Protein AF-A0ABD5MUH3-F1 (afdb_monomer_lite)

Secondary structure (DSSP, 8-state):
-HHHHHHHHHHHHHHHHHHHHHHHHHHHHHHHHHHHHHHHHHHHHHHHHHHHHHHHHHHHHHTT---HHHHHHHHHHHHHHHHHHHHHHHHHHHHHHHHHHTHHHHHHHHH-

pLDDT: mean 86.65, std 8.92, range [52.97, 95.25]

Foldseek 3Di:
DVVVVVVVVVVVVVVVVVVVVLLVVLVVLLVVLVVLLVLLVVLLVVLVVLVVLLVVLVVCVVVVNHDPVSVVSNVPSVVVSVVSNVSSVVSVVSSVVSCVVCVVSVVVNVVD

Structure (mmCIF, N/CA/C/O backbone):
data_AF-A0ABD5MUH3-F1
#
_entry.id   AF-A0ABD5MUH3-F1
#
loop_
_atom_site.group_PDB
_atom_site.id
_atom_site.type_symbol
_atom_site.label_atom_id
_atom_site.label_alt_id
_atom_site.label_comp_id
_atom_site.label_asym_id
_atom_site.label_entity_id
_atom_site.label_seq_id
_atom_site.pdbx_PDB_ins_code
_atom_site.Cartn_x
_atom_site.Cartn_y
_atom_site.Cartn_z
_atom_site.occupancy
_atom_site.B_iso_or_equiv
_atom_site.auth_seq_id
_atom_site.auth_comp_id
_atom_site.auth_asym_id
_atom_site.auth_atom_id
_atom_site.pdbx_PDB_model_num
ATOM 1 N N . MET A 1 1 ? -26.525 -1.302 51.423 1.00 52.97 1 MET A N 1
ATOM 2 C CA . MET A 1 1 ? -27.222 -0.097 50.924 1.00 52.97 1 MET A CA 1
ATOM 3 C C . MET A 1 1 ? -26.230 1.010 50.594 1.00 52.97 1 MET A C 1
ATOM 5 O O . MET A 1 1 ? -25.910 1.094 49.427 1.00 52.97 1 MET A O 1
ATOM 9 N N . ALA A 1 2 ? -25.657 1.770 51.544 1.00 57.53 2 ALA A N 1
ATOM 10 C CA . ALA A 1 2 ? -24.670 2.812 51.191 1.00 57.53 2 ALA A CA 1
ATOM 11 C C . ALA A 1 2 ? -23.384 2.255 50.533 1.00 57.53 2 ALA A C 1
ATOM 13 O O . ALA A 1 2 ? -22.970 2.781 49.508 1.00 57.53 2 ALA A O 1
ATOM 14 N N . ASP A 1 3 ? -22.828 1.150 51.052 1.00 60.16 3 ASP A N 1
ATOM 15 C CA . ASP A 1 3 ? -21.653 0.481 50.452 1.00 60.16 3 ASP A CA 1
ATOM 16 C C . ASP A 1 3 ? -21.952 -0.147 49.077 1.00 60.16 3 ASP A C 1
ATOM 18 O O . ASP A 1 3 ? -21.122 -0.107 48.177 1.00 60.16 3 ASP A O 1
ATOM 22 N N . GLU A 1 4 ? -23.156 -0.695 48.878 1.00 58.38 4 GLU A N 1
ATOM 23 C CA . GLU A 1 4 ? -23.550 -1.302 47.593 1.00 58.38 4 GLU A CA 1
ATOM 24 C C . GLU A 1 4 ? -23.750 -0.246 46.502 1.00 58.38 4 GLU A C 1
ATOM 26 O O . GLU A 1 4 ? -23.393 -0.485 45.350 1.00 58.38 4 GLU A O 1
ATOM 31 N N . ASP A 1 5 ? -24.297 0.922 46.853 1.00 64.38 5 ASP A N 1
ATOM 32 C CA . ASP A 1 5 ? -24.482 2.035 45.920 1.00 64.38 5 ASP A CA 1
ATOM 33 C C . ASP A 1 5 ? -23.133 2.664 45.515 1.00 64.38 5 ASP A C 1
ATOM 35 O O . ASP A 1 5 ? -22.957 3.059 44.358 1.00 64.38 5 ASP A O 1
ATOM 39 N N . GLU A 1 6 ? -22.157 2.712 46.430 1.00 67.00 6 GLU A N 1
ATOM 40 C CA . GLU A 1 6 ? -20.788 3.160 46.140 1.00 67.00 6 GLU A CA 1
ATOM 41 C C . GLU A 1 6 ? -20.020 2.156 45.263 1.00 67.00 6 GLU A C 1
ATOM 43 O O . GLU A 1 6 ? -19.387 2.561 44.283 1.00 67.00 6 GLU A O 1
ATOM 48 N N . GLU A 1 7 ? -20.131 0.852 45.540 1.00 64.94 7 GLU A N 1
ATOM 49 C CA . GLU A 1 7 ? -19.553 -0.204 44.696 1.00 64.94 7 GLU A CA 1
ATOM 50 C C . GLU A 1 7 ? -20.157 -0.200 43.279 1.00 64.94 7 GLU A C 1
ATOM 52 O O . GLU A 1 7 ? -19.429 -0.313 42.288 1.00 64.94 7 GLU A O 1
ATOM 57 N N . LEU A 1 8 ? -21.474 0.008 43.148 1.00 72.38 8 LEU A N 1
ATOM 58 C CA . LEU A 1 8 ? -22.160 0.137 41.855 1.00 72.38 8 LEU A CA 1
ATOM 59 C C . LEU A 1 8 ? -21.717 1.376 41.070 1.00 72.38 8 LEU A C 1
ATOM 61 O O . LEU A 1 8 ? -21.554 1.307 39.847 1.00 72.38 8 LEU A O 1
ATOM 65 N N . ALA A 1 9 ? -21.508 2.506 41.750 1.00 78.44 9 ALA A N 1
ATOM 66 C CA . ALA A 1 9 ? -21.016 3.727 41.121 1.00 78.44 9 ALA A CA 1
ATOM 67 C C . ALA A 1 9 ? -19.589 3.544 40.581 1.00 78.44 9 ALA A C 1
ATOM 69 O O . ALA A 1 9 ? -19.310 3.931 39.444 1.00 78.44 9 ALA A O 1
ATOM 70 N N . GLN A 1 10 ? -18.709 2.893 41.346 1.00 77.12 10 GLN A N 1
ATOM 71 C CA . GLN A 1 10 ? -17.346 2.581 40.906 1.00 77.12 10 GLN A CA 1
ATOM 72 C C . GLN A 1 10 ? -17.330 1.596 39.730 1.00 77.12 10 GLN A C 1
ATOM 74 O O . GLN A 1 10 ? -16.585 1.800 38.770 1.00 77.12 10 GLN A O 1
ATOM 79 N N . LEU A 1 11 ? -18.197 0.575 39.743 1.00 82.31 11 LEU A N 1
ATOM 80 C CA . LEU A 1 11 ? -18.333 -0.359 38.621 1.00 82.31 11 LEU A CA 1
ATOM 81 C C . LEU A 1 11 ? -18.777 0.343 37.335 1.00 82.31 11 LEU A C 1
ATOM 83 O O . LEU A 1 11 ? -18.310 0.006 36.247 1.00 82.31 11 LEU A O 1
ATOM 87 N N . LYS A 1 12 ? -19.680 1.321 37.454 1.00 84.69 12 LYS A N 1
ATOM 88 C CA . LYS A 1 12 ? -20.161 2.104 36.315 1.00 84.69 12 LYS A CA 1
ATOM 89 C C . LYS A 1 12 ? -19.057 2.977 35.723 1.00 84.69 12 LYS A C 1
ATOM 91 O O . LYS A 1 12 ? -18.914 3.006 34.507 1.00 84.69 12 LYS A O 1
ATOM 96 N N . VAL A 1 13 ? -18.257 3.632 36.565 1.00 87.94 13 VAL A N 1
ATOM 97 C CA . VAL A 1 13 ? -17.105 4.427 36.109 1.00 87.94 13 VAL A CA 1
ATOM 98 C C . VAL A 1 13 ? -16.097 3.543 35.377 1.00 87.94 13 VAL A C 1
ATOM 100 O O . VAL A 1 13 ? -15.693 3.875 34.266 1.00 87.94 13 VAL A O 1
ATOM 103 N N . LEU A 1 14 ? -15.764 2.378 35.941 1.00 87.81 14 LEU A N 1
ATOM 104 C CA . LEU A 1 14 ? -14.859 1.424 35.300 1.00 87.81 14 LEU A CA 1
ATOM 105 C C . LEU A 1 14 ? -15.416 0.921 33.958 1.00 87.81 14 LEU A C 1
ATOM 107 O O . LEU A 1 14 ? -14.681 0.786 32.982 1.00 87.81 14 LEU A O 1
ATOM 111 N N . TYR A 1 15 ? -16.721 0.649 33.891 1.00 88.81 15 TYR A N 1
ATOM 112 C CA . TYR A 1 15 ? -17.389 0.268 32.649 1.00 88.81 15 TYR A CA 1
ATOM 113 C C . TYR A 1 15 ? -17.305 1.378 31.593 1.00 88.81 15 TYR A C 1
ATOM 115 O O . TYR A 1 15 ? -16.987 1.092 30.439 1.00 88.81 15 TYR A O 1
ATOM 123 N N . ASP A 1 16 ? -17.555 2.631 31.978 1.00 89.00 16 ASP A N 1
ATOM 124 C CA . ASP A 1 16 ? -17.505 3.781 31.073 1.00 89.00 16 ASP A CA 1
ATOM 125 C C . ASP A 1 16 ? -16.077 4.031 30.551 1.00 89.00 16 ASP A C 1
ATOM 127 O O . ASP A 1 16 ? -15.902 4.300 29.359 1.00 89.00 16 ASP A O 1
ATOM 131 N N . GLU A 1 17 ? -15.051 3.863 31.394 1.00 88.94 17 GLU A N 1
ATOM 132 C CA . GLU A 1 17 ? -13.639 3.925 30.986 1.00 88.94 17 GLU A CA 1
ATOM 133 C C . GLU A 1 17 ? -13.279 2.807 30.001 1.00 88.94 17 GLU A C 1
ATOM 135 O O . GLU A 1 17 ? -12.756 3.074 28.917 1.00 88.94 17 GLU A O 1
ATOM 140 N N . LEU A 1 18 ? -13.633 1.557 30.315 1.00 88.75 18 LEU A N 1
ATOM 141 C CA . LEU A 1 18 ? -13.390 0.416 29.426 1.00 88.75 18 LEU A CA 1
ATOM 142 C C . LEU A 1 18 ? -14.117 0.571 28.086 1.00 88.75 18 LEU A C 1
ATOM 144 O O . LEU A 1 18 ? -13.592 0.202 27.032 1.00 88.75 18 LEU A O 1
ATOM 148 N N . TRP A 1 19 ? -15.326 1.130 28.109 1.00 88.31 19 TRP A N 1
ATOM 149 C CA . TRP A 1 19 ? -16.094 1.418 26.906 1.00 88.31 19 TRP A CA 1
ATOM 150 C C . TRP A 1 19 ? -15.445 2.526 26.069 1.00 88.31 19 TRP A C 1
ATOM 152 O O . TRP A 1 19 ? -15.392 2.422 24.840 1.00 88.31 19 TRP A O 1
ATOM 162 N N . HIS A 1 20 ? -14.909 3.563 26.715 1.00 88.75 20 HIS A N 1
ATOM 163 C CA . HIS A 1 20 ? -14.170 4.631 26.048 1.00 88.75 20 HIS A CA 1
ATOM 164 C C . HIS A 1 20 ? -12.894 4.113 25.367 1.00 88.75 20 HIS A C 1
ATOM 166 O O . HIS A 1 20 ? -12.668 4.393 24.185 1.00 88.75 20 HIS A O 1
ATOM 172 N N . ASP A 1 21 ? -12.109 3.290 26.059 1.00 89.19 21 ASP A N 1
ATOM 173 C CA . ASP A 1 21 ? -10.893 2.690 25.506 1.00 89.19 21 ASP A CA 1
ATOM 174 C C . ASP A 1 21 ? -11.202 1.748 24.341 1.00 89.19 21 ASP A C 1
ATOM 176 O O . ASP A 1 21 ? -10.563 1.817 23.285 1.00 89.19 21 ASP A O 1
ATOM 180 N N . ALA A 1 22 ? -12.240 0.917 24.477 1.00 86.31 22 ALA A N 1
ATOM 181 C CA . ALA A 1 22 ? -12.691 0.043 23.400 1.00 86.31 22 ALA A CA 1
ATOM 182 C C . ALA A 1 22 ? -13.078 0.844 22.144 1.00 86.31 22 ALA A C 1
ATOM 184 O O . ALA A 1 22 ? -12.724 0.455 21.028 1.00 86.31 22 ALA A O 1
ATOM 185 N N . LYS A 1 23 ? -13.747 1.993 22.307 1.00 85.94 23 LYS A N 1
ATOM 186 C CA . LYS A 1 23 ? -14.075 2.902 21.197 1.00 85.94 23 LYS A CA 1
ATOM 187 C C . LYS A 1 23 ? -12.835 3.491 20.540 1.00 85.94 23 LYS A C 1
ATOM 189 O O . LYS A 1 23 ? -12.742 3.481 19.311 1.00 85.94 23 LYS A O 1
ATOM 194 N N . SER A 1 24 ? -11.889 3.980 21.339 1.00 87.81 24 SER A N 1
ATOM 195 C CA . SER A 1 24 ? -10.625 4.518 20.829 1.00 87.81 24 SER A CA 1
ATOM 196 C C . SER A 1 24 ? -9.883 3.467 19.995 1.00 87.81 24 SER A C 1
ATOM 198 O O . SER A 1 24 ? -9.493 3.720 18.853 1.00 87.81 24 SER A O 1
ATOM 200 N N . MET A 1 25 ? -9.829 2.228 20.492 1.00 86.69 25 MET A N 1
ATOM 201 C CA . MET A 1 25 ? -9.208 1.109 19.789 1.00 86.69 25 MET A CA 1
ATOM 202 C C . MET A 1 25 ? -9.908 0.775 18.459 1.00 86.69 25 MET A C 1
ATOM 204 O O . MET A 1 25 ? -9.241 0.497 17.459 1.00 86.69 25 MET A O 1
ATOM 208 N N . ILE A 1 26 ? -11.246 0.821 18.407 1.00 87.00 26 ILE A N 1
ATOM 209 C CA . ILE A 1 26 ? -12.007 0.602 17.162 1.00 87.00 26 ILE A CA 1
ATOM 210 C C . ILE A 1 26 ? -11.692 1.695 16.132 1.00 87.00 26 ILE A C 1
ATOM 212 O O . ILE A 1 26 ? -11.462 1.381 14.959 1.00 87.00 26 ILE A O 1
ATOM 216 N N . LYS A 1 27 ? -11.627 2.956 16.565 1.00 86.38 27 LYS A N 1
ATOM 217 C CA . LYS A 1 27 ? -11.295 4.100 15.708 1.00 86.38 27 LYS A CA 1
ATOM 218 C C . LYS A 1 27 ? -9.885 3.988 15.127 1.00 86.38 27 LYS A C 1
ATOM 220 O O . LYS A 1 27 ? -9.691 4.158 13.919 1.00 86.38 27 LYS A O 1
ATOM 225 N N . ASP A 1 28 ? -8.906 3.630 15.953 1.00 87.81 28 ASP A N 1
ATOM 226 C CA . ASP A 1 28 ? -7.521 3.427 15.516 1.00 87.81 28 ASP A CA 1
ATOM 227 C C . ASP A 1 28 ? -7.384 2.241 14.558 1.00 87.81 28 ASP A C 1
ATOM 229 O O . ASP A 1 28 ? -6.664 2.313 13.553 1.00 87.81 28 ASP A O 1
ATOM 233 N N . MET A 1 29 ? -8.139 1.167 14.799 1.00 87.88 29 MET A N 1
ATOM 234 C CA . MET A 1 29 ? -8.225 0.035 13.881 1.00 87.88 29 MET A CA 1
ATOM 235 C C . MET A 1 29 ? -8.808 0.464 12.530 1.00 87.88 29 MET A C 1
ATOM 237 O O . MET A 1 29 ? -8.246 0.123 11.488 1.00 87.88 29 MET A O 1
ATOM 241 N N . ASN A 1 30 ? -9.900 1.231 12.516 1.00 87.06 30 ASN A N 1
ATOM 242 C CA . ASN A 1 30 ? -10.527 1.696 11.279 1.00 87.06 30 ASN A CA 1
ATOM 243 C C . ASN A 1 30 ? -9.583 2.618 10.485 1.00 87.06 30 ASN A C 1
ATOM 245 O O . ASN A 1 30 ? -9.400 2.443 9.275 1.00 87.06 30 ASN A O 1
ATOM 249 N N . ARG A 1 31 ? -8.882 3.526 11.176 1.00 87.56 31 ARG A N 1
ATOM 250 C CA . ARG A 1 31 ? -7.835 4.367 10.580 1.00 87.56 31 ARG A CA 1
ATOM 251 C C . ARG A 1 31 ? -6.716 3.525 9.969 1.00 87.56 31 ARG A C 1
ATOM 253 O O . ARG A 1 31 ? -6.325 3.767 8.829 1.00 87.56 31 ARG A O 1
ATOM 260 N N . SER A 1 32 ? -6.257 2.499 10.681 1.00 88.00 32 SER A N 1
ATOM 261 C CA . SER A 1 32 ? -5.216 1.579 10.211 1.00 88.00 32 SER A CA 1
ATOM 262 C C . SER A 1 32 ? -5.656 0.774 8.987 1.00 88.00 32 SER A C 1
ATOM 264 O O . SER A 1 32 ? -4.887 0.617 8.042 1.00 88.00 32 SER A O 1
ATOM 266 N N . ILE A 1 33 ? -6.914 0.325 8.936 1.00 89.75 33 ILE A N 1
ATOM 267 C CA . ILE A 1 33 ? -7.482 -0.336 7.751 1.00 89.75 33 ILE A CA 1
ATOM 268 C C . ILE A 1 33 ? -7.437 0.609 6.546 1.00 89.75 33 ILE A C 1
ATOM 270 O O . ILE A 1 33 ? -7.087 0.188 5.444 1.00 89.75 33 ILE A O 1
ATOM 274 N N . PHE A 1 34 ? -7.737 1.892 6.741 1.00 88.94 34 PHE A N 1
ATOM 275 C CA . PHE A 1 34 ? -7.713 2.886 5.671 1.00 88.94 34 PHE A CA 1
ATOM 276 C C . PHE A 1 34 ? -6.304 3.142 5.105 1.00 88.94 34 PHE A C 1
ATOM 278 O O . PHE A 1 34 ? -6.167 3.444 3.918 1.00 88.94 34 PHE A O 1
ATOM 285 N N . ILE A 1 35 ? -5.246 2.933 5.898 1.00 92.94 35 ILE A N 1
ATOM 286 C CA . ILE A 1 35 ? -3.855 3.011 5.420 1.00 92.94 35 ILE A CA 1
ATOM 287 C C . ILE A 1 35 ? -3.596 1.974 4.321 1.00 92.94 35 ILE A C 1
ATOM 289 O O . ILE A 1 35 ? -2.969 2.312 3.324 1.00 92.94 35 ILE A O 1
ATOM 293 N N . TYR A 1 36 ? -4.131 0.750 4.429 1.00 90.88 36 TYR A N 1
ATOM 294 C CA . TYR A 1 36 ? -3.985 -0.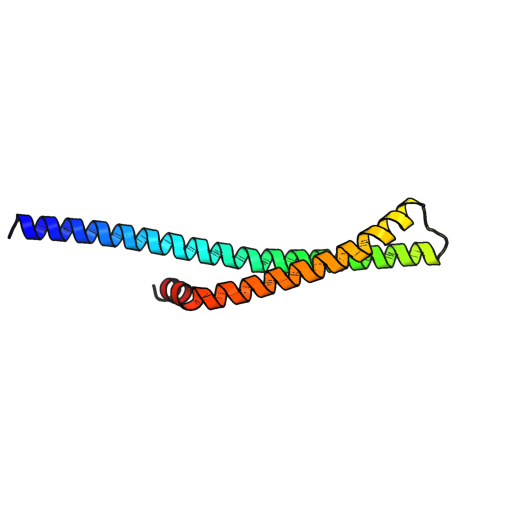266 3.372 1.00 90.88 36 TYR A CA 1
ATOM 295 C C . TYR A 1 36 ? -4.597 0.182 2.044 1.00 90.88 36 TYR A C 1
ATOM 297 O O . TYR A 1 36 ? -4.050 -0.107 0.980 1.00 90.88 36 TYR A O 1
ATOM 305 N N . PHE A 1 37 ? -5.724 0.895 2.098 1.00 91.81 37 PHE A N 1
ATOM 306 C CA . PHE A 1 37 ? -6.365 1.437 0.905 1.00 91.81 37 PHE A CA 1
ATOM 307 C C . PHE A 1 37 ? -5.489 2.497 0.235 1.00 91.81 37 PHE A C 1
ATOM 309 O O . PHE A 1 37 ? -5.210 2.393 -0.959 1.00 91.81 37 PHE A O 1
ATOM 316 N N . PHE A 1 38 ? -5.013 3.479 1.005 1.00 93.94 38 PHE A N 1
ATOM 317 C CA . PHE A 1 38 ? -4.145 4.529 0.476 1.00 93.94 38 PHE A CA 1
ATOM 318 C C . PHE A 1 38 ? -2.802 3.993 -0.004 1.00 93.94 38 PHE A C 1
ATOM 320 O O . PHE A 1 38 ? -2.382 4.337 -1.104 1.00 93.94 38 PHE A O 1
ATOM 327 N N . ALA A 1 39 ? -2.156 3.125 0.774 1.00 93.56 39 ALA A N 1
ATOM 328 C CA . ALA A 1 39 ? -0.910 2.485 0.381 1.00 93.56 39 ALA A CA 1
ATOM 329 C C . ALA A 1 39 ? -1.097 1.706 -0.926 1.00 93.56 39 ALA A C 1
ATOM 331 O O . ALA A 1 39 ? -0.331 1.907 -1.859 1.00 93.56 39 ALA A O 1
ATOM 332 N N . GLY A 1 40 ? -2.168 0.911 -1.042 1.00 93.00 40 GLY A N 1
ATOM 333 C CA . GLY A 1 40 ? -2.486 0.184 -2.270 1.00 93.00 40 GLY A CA 1
ATOM 334 C C . GLY A 1 40 ? -2.684 1.102 -3.479 1.00 93.00 40 GLY A C 1
ATOM 335 O O . GLY A 1 40 ? -2.111 0.849 -4.536 1.00 93.00 40 GLY A O 1
ATOM 336 N N . LEU A 1 41 ? -3.442 2.194 -3.331 1.00 94.50 41 LEU A N 1
ATOM 337 C CA . LEU A 1 41 ? -3.639 3.178 -4.403 1.00 94.50 41 LEU A CA 1
ATOM 338 C C . LEU A 1 41 ? -2.340 3.878 -4.810 1.00 94.50 41 LEU A C 1
ATOM 340 O O . LEU A 1 41 ? -2.063 3.996 -6.001 1.00 94.50 41 LEU A O 1
ATOM 344 N N . ILE A 1 42 ? -1.545 4.323 -3.836 1.00 95.00 42 ILE A N 1
ATOM 345 C CA . ILE A 1 42 ? -0.263 4.988 -4.081 1.00 95.00 42 ILE A CA 1
ATOM 346 C C . ILE A 1 42 ? 0.684 4.026 -4.797 1.00 95.00 42 ILE A C 1
ATOM 348 O O . ILE A 1 42 ? 1.246 4.388 -5.824 1.00 95.00 42 ILE A O 1
ATOM 352 N N . THR A 1 43 ? 0.813 2.782 -4.328 1.00 94.25 43 THR A N 1
ATOM 353 C CA . THR A 1 43 ? 1.631 1.757 -4.990 1.00 94.25 43 THR A CA 1
ATOM 354 C C . THR A 1 43 ? 1.211 1.553 -6.445 1.00 94.25 43 THR A C 1
ATOM 356 O O . THR A 1 43 ? 2.069 1.507 -7.325 1.00 94.25 43 THR A O 1
ATOM 359 N N . LEU A 1 44 ? -0.094 1.478 -6.727 1.00 93.88 44 LEU A N 1
ATOM 360 C CA . LEU A 1 44 ? -0.583 1.345 -8.101 1.00 93.88 44 LEU A CA 1
ATOM 361 C C . LEU A 1 44 ? -0.280 2.592 -8.944 1.00 93.88 44 LEU A C 1
ATOM 363 O O . LEU A 1 44 ? 0.138 2.454 -10.091 1.00 93.88 44 LEU A O 1
ATOM 367 N N . ALA A 1 45 ? -0.409 3.793 -8.383 1.00 94.69 45 ALA A N 1
ATOM 368 C CA . ALA A 1 45 ? -0.034 5.028 -9.069 1.00 94.69 45 ALA A CA 1
ATOM 369 C C . ALA A 1 45 ? 1.476 5.111 -9.355 1.00 94.69 45 ALA A C 1
ATOM 371 O O . ALA A 1 45 ? 1.882 5.569 -10.415 1.00 94.69 45 ALA A O 1
ATOM 372 N N . PHE A 1 46 ? 2.332 4.624 -8.458 1.00 92.44 46 PHE A N 1
ATOM 373 C CA . PHE A 1 46 ? 3.765 4.521 -8.742 1.00 92.44 46 PHE A CA 1
ATOM 374 C C . PHE A 1 46 ? 4.063 3.452 -9.795 1.00 92.44 46 PHE A C 1
ATOM 376 O O . PHE A 1 46 ? 4.951 3.641 -10.622 1.00 92.44 46 PHE A O 1
ATOM 383 N N . SER A 1 47 ? 3.302 2.355 -9.820 1.00 93.38 47 SER A N 1
ATOM 384 C CA . SER A 1 47 ? 3.489 1.313 -10.832 1.00 93.38 47 SER A CA 1
ATOM 385 C C . SER A 1 47 ? 3.253 1.828 -12.255 1.00 93.38 47 SER A C 1
ATOM 387 O O . SER A 1 47 ? 3.997 1.457 -13.156 1.00 93.38 47 SER A O 1
ATOM 389 N N . THR A 1 48 ? 2.297 2.741 -12.468 1.00 92.25 48 THR A N 1
ATOM 390 C CA . THR A 1 48 ? 2.065 3.337 -13.795 1.00 92.25 48 THR A CA 1
ATOM 391 C C . THR A 1 48 ? 3.217 4.239 -14.227 1.00 92.25 48 THR A C 1
ATOM 393 O O . THR A 1 48 ? 3.570 4.241 -15.405 1.00 92.25 48 THR A O 1
ATOM 396 N N . ILE A 1 49 ? 3.845 4.951 -13.285 1.00 93.25 49 ILE A N 1
ATOM 397 C CA . ILE A 1 49 ? 5.047 5.753 -13.546 1.00 93.25 49 ILE A CA 1
ATOM 398 C C . ILE A 1 49 ? 6.199 4.840 -13.983 1.00 93.25 49 ILE A C 1
ATOM 400 O O . ILE A 1 49 ? 6.799 5.098 -15.022 1.00 93.25 49 ILE A O 1
ATOM 404 N N . ILE A 1 50 ? 6.454 3.749 -13.249 1.00 92.12 50 ILE A N 1
ATOM 405 C CA . ILE A 1 50 ? 7.533 2.792 -13.562 1.00 92.12 50 ILE A CA 1
ATOM 406 C C . ILE A 1 50 ? 7.294 2.102 -14.914 1.00 92.12 50 ILE A C 1
ATOM 408 O O . ILE A 1 50 ? 8.220 1.883 -15.685 1.00 92.12 50 ILE A O 1
ATOM 412 N N . ILE A 1 51 ? 6.044 1.779 -15.255 1.00 92.06 51 ILE A N 1
ATOM 413 C CA . ILE A 1 51 ? 5.726 1.242 -16.588 1.00 92.06 51 ILE A CA 1
ATOM 414 C C . ILE A 1 51 ? 6.041 2.281 -17.671 1.00 92.06 51 ILE A C 1
ATOM 416 O O . ILE A 1 51 ? 6.600 1.937 -18.711 1.00 92.06 51 ILE A O 1
ATOM 420 N N . GLY A 1 52 ? 5.710 3.552 -17.432 1.00 91.88 52 GLY A N 1
ATOM 421 C CA . GLY A 1 52 ? 6.021 4.644 -18.353 1.00 91.88 52 GLY A CA 1
ATOM 422 C C . GLY A 1 52 ? 7.524 4.822 -18.582 1.00 91.88 52 GLY A C 1
ATOM 423 O O . GLY A 1 52 ? 7.950 4.989 -19.728 1.00 91.88 52 GLY A O 1
ATOM 424 N N . THR A 1 53 ? 8.335 4.741 -17.522 1.00 91.62 53 THR A N 1
ATOM 425 C CA . THR A 1 53 ? 9.801 4.813 -17.631 1.00 91.62 53 THR A CA 1
ATOM 426 C C . THR A 1 53 ? 10.366 3.598 -18.360 1.00 91.62 53 THR A C 1
ATOM 428 O O . THR A 1 53 ? 11.137 3.781 -19.304 1.00 91.62 53 THR A O 1
ATOM 431 N N . ALA A 1 54 ? 9.874 2.393 -18.058 1.00 90.38 54 ALA A N 1
ATOM 432 C CA . ALA A 1 54 ? 10.299 1.168 -18.728 1.00 90.38 54 ALA A CA 1
ATOM 433 C C . ALA A 1 54 ? 10.013 1.215 -20.239 1.00 90.38 54 ALA A C 1
ATOM 435 O O . ALA A 1 54 ? 10.864 0.852 -21.050 1.00 90.38 54 ALA A O 1
ATOM 436 N N . VAL A 1 55 ? 8.842 1.721 -20.647 1.00 90.62 55 VAL A N 1
ATOM 437 C CA . VAL A 1 55 ? 8.500 1.923 -22.068 1.00 90.62 55 VAL A CA 1
ATOM 438 C C . VAL A 1 55 ? 9.416 2.961 -22.721 1.00 90.62 55 VAL A C 1
ATOM 440 O O . VAL A 1 55 ? 9.884 2.753 -23.840 1.00 90.62 55 VAL A O 1
ATOM 443 N N . SER A 1 56 ? 9.699 4.071 -22.034 1.00 91.56 56 SER A N 1
ATOM 444 C CA . SER A 1 56 ? 10.648 5.085 -22.512 1.00 91.56 56 SER A CA 1
ATOM 445 C C . SER A 1 56 ? 12.042 4.491 -22.740 1.00 91.56 56 SER A C 1
ATOM 447 O O . SER A 1 56 ? 12.668 4.755 -23.767 1.00 91.56 56 SER A O 1
ATOM 449 N N . ASP A 1 57 ? 12.532 3.673 -21.813 1.00 89.56 57 ASP A N 1
ATOM 450 C CA . ASP A 1 57 ? 13.863 3.078 -21.914 1.00 89.56 57 ASP A CA 1
ATOM 451 C C . ASP A 1 57 ? 13.936 1.988 -22.988 1.00 89.56 57 ASP A C 1
ATOM 453 O O . ASP A 1 57 ? 14.908 1.950 -23.745 1.00 89.56 57 ASP A O 1
ATOM 457 N N . LEU A 1 58 ? 12.874 1.198 -23.171 1.00 88.00 58 LEU A N 1
ATOM 458 C CA . LEU A 1 58 ? 12.747 0.297 -24.320 1.00 88.00 58 LEU A CA 1
ATOM 459 C C . LEU A 1 58 ? 12.772 1.061 -25.652 1.00 88.00 58 LEU A C 1
ATOM 461 O O . LEU A 1 58 ? 13.466 0.648 -26.580 1.00 88.00 58 LEU A O 1
ATOM 465 N N . ASN A 1 59 ? 12.091 2.206 -25.744 1.00 90.12 59 ASN A N 1
ATOM 466 C CA . ASN A 1 59 ? 12.128 3.042 -26.946 1.00 90.12 59 ASN A CA 1
ATOM 467 C C . ASN A 1 59 ? 13.540 3.568 -27.246 1.00 90.12 59 ASN A C 1
ATOM 469 O O . ASN A 1 59 ? 13.955 3.548 -28.403 1.00 90.12 59 ASN A O 1
ATOM 473 N N . LYS A 1 60 ? 14.307 3.977 -26.225 1.00 89.88 60 LYS A N 1
ATOM 474 C CA . LYS A 1 60 ? 15.712 4.402 -26.394 1.00 89.88 60 LYS A CA 1
ATOM 475 C C . LYS A 1 60 ? 16.617 3.265 -26.870 1.00 89.88 60 LYS A C 1
ATOM 477 O O . LYS A 1 60 ? 17.542 3.508 -27.646 1.00 89.88 60 LYS A O 1
ATOM 482 N N . ILE A 1 61 ? 16.363 2.039 -26.407 1.00 89.88 61 ILE A N 1
ATOM 483 C CA . ILE A 1 61 ? 17.069 0.832 -26.864 1.00 89.88 61 ILE A CA 1
ATOM 484 C C . ILE A 1 61 ? 16.788 0.587 -28.346 1.00 89.88 61 ILE A C 1
ATOM 486 O O . ILE A 1 61 ? 17.726 0.419 -29.121 1.00 89.88 61 ILE A O 1
ATOM 490 N N . ILE A 1 62 ? 15.521 0.650 -28.757 1.00 90.19 62 ILE A N 1
ATOM 491 C CA . ILE A 1 62 ? 15.111 0.450 -30.155 1.00 90.19 62 ILE A CA 1
ATOM 492 C C . ILE A 1 62 ? 15.665 1.552 -31.069 1.00 90.19 62 ILE A C 1
ATOM 494 O O . ILE A 1 62 ? 16.070 1.277 -32.196 1.00 90.19 62 ILE A O 1
ATOM 498 N N . SER A 1 63 ? 15.724 2.798 -30.594 1.00 90.75 63 SER A N 1
ATOM 499 C CA . SER A 1 63 ? 16.214 3.939 -31.373 1.00 90.75 63 SER A CA 1
ATOM 500 C C . SER A 1 63 ? 17.746 4.067 -31.411 1.00 90.75 63 SER A C 1
ATOM 502 O O . SER A 1 63 ? 18.244 5.125 -31.791 1.00 90.75 63 SER A O 1
ATOM 504 N N . ASN A 1 64 ? 18.500 3.043 -30.982 1.00 82.88 64 ASN A N 1
ATOM 505 C CA . ASN A 1 64 ? 19.970 3.045 -30.873 1.00 82.88 64 ASN A CA 1
ATOM 506 C C . ASN A 1 64 ? 20.554 4.208 -30.039 1.00 82.88 64 ASN A C 1
ATOM 508 O O . ASN A 1 64 ? 21.715 4.577 -30.199 1.00 82.88 64 ASN A O 1
ATOM 512 N N . GLY A 1 65 ? 19.763 4.775 -29.124 1.00 82.44 65 GLY A N 1
ATOM 513 C CA . GLY A 1 65 ? 20.177 5.846 -28.209 1.00 82.44 65 GLY A CA 1
ATOM 514 C C . GLY A 1 65 ? 20.500 5.349 -26.798 1.00 82.44 65 GLY A C 1
ATOM 515 O O . GLY A 1 65 ? 20.640 6.156 -25.880 1.00 82.44 65 GLY A O 1
ATOM 516 N N . ALA A 1 66 ? 20.546 4.032 -26.591 1.00 84.00 66 ALA A N 1
ATOM 517 C CA . ALA A 1 66 ? 20.676 3.440 -25.269 1.00 84.00 66 ALA A CA 1
ATOM 518 C C . ALA A 1 66 ? 22.113 3.455 -24.744 1.00 84.00 66 ALA A C 1
ATOM 520 O O . ALA A 1 66 ? 23.051 2.972 -25.377 1.00 84.00 66 ALA A O 1
ATOM 521 N N . SER A 1 67 ? 22.248 3.951 -23.517 1.00 88.06 67 SER A N 1
ATOM 522 C CA . SER A 1 67 ? 23.453 3.798 -22.705 1.00 88.06 67 SER A CA 1
ATOM 523 C C . SER A 1 67 ? 23.421 2.465 -21.945 1.00 88.06 67 SER A C 1
ATOM 525 O O . SER A 1 67 ? 22.354 1.874 -21.773 1.00 88.06 67 SER A O 1
ATOM 527 N N . SER A 1 68 ? 24.559 2.007 -21.414 1.00 86.44 68 SER A N 1
ATOM 528 C CA . SER A 1 68 ? 24.616 0.834 -20.516 1.00 86.44 68 SER A CA 1
ATOM 529 C C . SER A 1 68 ? 23.644 0.941 -19.333 1.00 86.44 68 SER A C 1
ATOM 531 O O . SER A 1 68 ? 23.064 -0.050 -18.894 1.00 86.44 68 SER A O 1
ATOM 533 N N . LEU A 1 69 ? 23.423 2.165 -18.861 1.00 86.38 69 LEU A N 1
ATOM 534 C CA . LEU A 1 69 ? 22.541 2.498 -17.752 1.00 86.38 69 LEU A CA 1
ATOM 535 C C . LEU A 1 69 ? 21.056 2.315 -18.131 1.00 86.38 69 LEU A C 1
ATOM 537 O O . LEU A 1 69 ? 20.268 1.812 -17.336 1.00 86.38 69 LEU A O 1
ATOM 541 N N . THR A 1 70 ? 20.695 2.612 -19.383 1.00 88.44 70 THR A N 1
ATOM 542 C CA . THR A 1 70 ? 19.348 2.384 -19.939 1.00 88.44 70 THR A CA 1
ATOM 543 C C . THR A 1 70 ? 18.992 0.895 -19.975 1.00 88.44 70 THR A C 1
ATOM 545 O O . THR A 1 70 ? 17.873 0.519 -19.641 1.00 88.44 70 THR A O 1
ATOM 548 N N . TYR A 1 71 ? 19.949 0.029 -20.324 1.00 86.44 71 TYR A N 1
ATOM 549 C CA . TYR A 1 71 ? 19.735 -1.422 -20.289 1.00 86.44 71 TYR A CA 1
ATOM 550 C C . TYR A 1 71 ? 19.528 -1.942 -18.865 1.00 86.44 71 TYR A C 1
ATOM 552 O O . TYR A 1 71 ? 18.659 -2.781 -18.641 1.00 86.44 71 TYR A O 1
ATOM 560 N N . PHE A 1 72 ? 20.298 -1.434 -17.899 1.00 89.81 72 PHE A N 1
ATOM 561 C CA . PHE A 1 72 ? 20.128 -1.802 -16.495 1.00 89.81 72 PHE A CA 1
ATOM 562 C C . PHE A 1 72 ? 18.727 -1.440 -15.981 1.00 89.81 72 PHE A C 1
ATOM 564 O O . PHE A 1 72 ? 18.051 -2.297 -15.412 1.00 89.81 72 PHE A O 1
ATOM 571 N N . TYR A 1 73 ? 18.257 -0.213 -16.235 1.00 88.88 73 TYR A N 1
ATOM 572 C CA . TYR A 1 73 ? 16.908 0.197 -15.838 1.00 88.88 73 TYR A CA 1
ATOM 573 C C . TYR A 1 73 ? 15.822 -0.618 -16.532 1.00 88.88 73 TYR A C 1
ATOM 575 O O . TYR A 1 73 ? 14.945 -1.129 -15.844 1.00 88.88 73 TYR A O 1
ATOM 583 N N . ALA A 1 74 ? 15.922 -0.873 -17.838 1.00 87.50 74 ALA A N 1
ATOM 584 C CA . ALA A 1 74 ? 14.953 -1.721 -18.534 1.00 87.50 74 ALA A CA 1
ATOM 585 C C . ALA A 1 74 ? 14.839 -3.133 -17.916 1.00 87.50 74 ALA A C 1
ATOM 587 O O . ALA A 1 74 ? 13.744 -3.688 -17.835 1.00 87.50 74 ALA A O 1
ATOM 588 N N . ILE A 1 75 ? 15.947 -3.711 -17.435 1.00 88.31 75 ILE A N 1
ATOM 589 C CA . ILE A 1 75 ? 15.953 -5.037 -16.794 1.00 88.31 75 ILE A CA 1
ATOM 590 C C . ILE A 1 75 ? 15.337 -5.001 -15.390 1.00 88.31 75 ILE A C 1
ATOM 592 O O . ILE A 1 75 ? 14.675 -5.959 -14.999 1.00 88.31 75 ILE A O 1
ATOM 596 N N . VAL A 1 76 ? 15.554 -3.932 -14.620 1.00 91.00 76 VAL A N 1
ATOM 597 C CA . VAL A 1 76 ? 15.098 -3.831 -13.221 1.00 91.00 76 VAL A CA 1
ATOM 598 C C . VAL A 1 76 ? 13.662 -3.309 -13.118 1.00 91.00 76 VAL A C 1
ATOM 600 O O . VAL A 1 76 ? 12.877 -3.798 -12.303 1.00 91.00 76 VAL A O 1
ATOM 603 N N . GLU A 1 77 ? 13.288 -2.340 -13.949 1.00 89.62 77 GLU A N 1
ATOM 604 C CA . GLU A 1 77 ? 11.984 -1.676 -13.894 1.00 89.62 77 GLU A CA 1
ATOM 605 C C . GLU A 1 77 ? 10.839 -2.597 -14.315 1.00 89.62 77 GLU A C 1
ATOM 607 O O . GLU A 1 77 ? 9.771 -2.551 -13.710 1.00 89.62 77 GLU A O 1
ATOM 612 N N . VAL A 1 78 ? 11.054 -3.487 -15.288 1.00 88.44 78 VAL A N 1
ATOM 613 C CA . VAL A 1 78 ? 10.032 -4.442 -15.752 1.00 88.44 78 VAL A CA 1
ATOM 614 C C . VAL A 1 78 ? 9.564 -5.394 -14.635 1.00 88.44 78 VAL A C 1
ATOM 616 O O . VAL A 1 78 ? 8.365 -5.414 -14.341 1.00 88.44 78 VAL A O 1
ATOM 619 N N . PRO A 1 79 ? 10.440 -6.162 -13.955 1.00 92.06 79 PRO A N 1
ATOM 620 C CA . PRO A 1 79 ? 10.023 -6.990 -12.825 1.00 92.06 79 PRO A CA 1
ATOM 621 C C . PRO A 1 79 ? 9.564 -6.146 -11.628 1.00 92.06 79 PRO A C 1
ATOM 623 O O . PRO A 1 79 ? 8.621 -6.541 -10.938 1.00 92.06 79 PRO A O 1
ATOM 626 N N . GLY A 1 80 ? 10.165 -4.971 -11.403 1.00 89.94 80 GLY A N 1
ATOM 627 C CA . GLY A 1 80 ? 9.747 -4.038 -10.353 1.00 89.94 80 GLY A CA 1
ATOM 628 C C . GLY A 1 80 ? 8.304 -3.550 -10.524 1.00 89.94 80 GLY A C 1
ATOM 629 O O . GLY A 1 80 ? 7.531 -3.557 -9.565 1.00 89.94 80 GLY A O 1
ATOM 630 N N . ALA A 1 81 ? 7.903 -3.201 -11.748 1.00 90.62 81 ALA A N 1
ATOM 631 C CA . ALA A 1 81 ? 6.539 -2.803 -12.081 1.00 90.62 81 ALA A CA 1
ATOM 632 C C . ALA A 1 81 ? 5.537 -3.933 -11.820 1.00 90.62 81 ALA A C 1
ATOM 634 O O . ALA A 1 81 ? 4.505 -3.710 -11.185 1.00 90.62 81 ALA A O 1
ATOM 635 N N . VAL A 1 82 ? 5.858 -5.158 -12.253 1.00 93.06 82 VAL A N 1
ATOM 636 C CA . VAL A 1 82 ? 5.011 -6.339 -12.017 1.00 93.06 82 VAL A CA 1
ATOM 637 C C . VAL A 1 82 ? 4.837 -6.588 -10.519 1.00 93.06 82 VAL A C 1
ATOM 639 O O . VAL A 1 82 ? 3.712 -6.77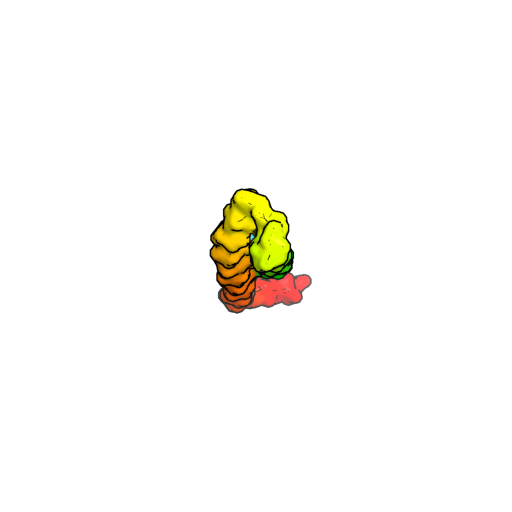6 -10.051 1.00 93.06 82 VAL A O 1
ATOM 642 N N . PHE A 1 83 ? 5.928 -6.531 -9.751 1.00 94.19 83 PHE A N 1
ATOM 643 C CA . PHE A 1 83 ? 5.881 -6.680 -8.299 1.00 94.19 83 PHE A CA 1
ATOM 644 C C . PHE A 1 83 ? 4.998 -5.610 -7.644 1.00 94.19 83 PHE A C 1
ATOM 646 O O . PHE A 1 83 ? 4.126 -5.947 -6.843 1.00 94.19 83 PHE A O 1
ATOM 653 N N . MET A 1 84 ? 5.167 -4.337 -8.016 1.00 92.62 84 MET A N 1
ATOM 654 C CA . MET A 1 84 ? 4.371 -3.228 -7.479 1.00 92.62 84 MET A CA 1
ATOM 655 C C . MET A 1 84 ? 2.879 -3.380 -7.790 1.00 92.62 84 MET A C 1
ATOM 657 O O . MET A 1 84 ? 2.050 -3.141 -6.913 1.00 92.62 84 MET A O 1
ATOM 661 N N . ILE A 1 85 ? 2.515 -3.836 -8.993 1.00 94.12 85 ILE A N 1
ATOM 662 C CA . ILE A 1 85 ? 1.114 -4.114 -9.343 1.00 94.12 85 ILE A CA 1
ATOM 663 C C . ILE A 1 85 ? 0.540 -5.204 -8.432 1.00 94.12 85 ILE A C 1
ATOM 665 O O . ILE A 1 85 ? -0.511 -5.008 -7.816 1.00 94.12 85 ILE A O 1
ATOM 669 N N . ILE A 1 86 ? 1.233 -6.341 -8.315 1.00 95.25 86 ILE A N 1
ATOM 670 C CA . ILE A 1 86 ? 0.786 -7.470 -7.485 1.00 95.25 86 ILE A CA 1
ATOM 671 C C . ILE A 1 86 ? 0.655 -7.035 -6.023 1.00 95.25 86 ILE A C 1
ATOM 673 O O . ILE A 1 86 ? -0.348 -7.336 -5.368 1.00 95.25 86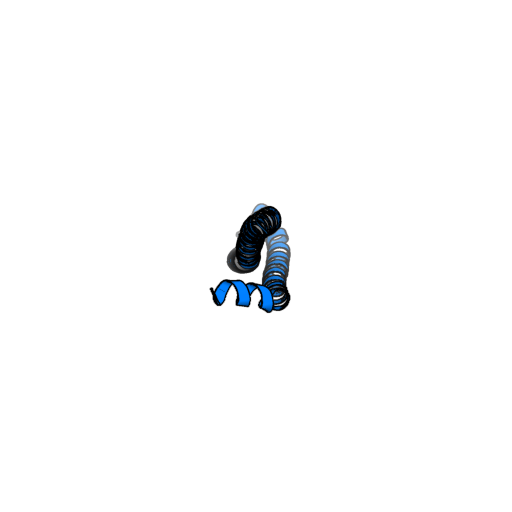 ILE A O 1
ATOM 677 N N . PHE A 1 87 ? 1.639 -6.296 -5.514 1.00 94.06 87 PHE A N 1
ATOM 678 C CA . PHE A 1 87 ? 1.642 -5.784 -4.151 1.00 94.06 87 PHE A CA 1
ATOM 679 C C . PHE A 1 87 ? 0.485 -4.804 -3.908 1.00 94.06 87 PHE A C 1
ATOM 681 O O . PHE A 1 87 ? -0.271 -4.975 -2.950 1.00 94.06 87 PHE A O 1
ATOM 688 N N . GLY A 1 88 ? 0.266 -3.843 -4.809 1.00 93.06 88 GLY A N 1
ATOM 689 C CA . GLY A 1 88 ? -0.836 -2.882 -4.728 1.00 93.06 88 GLY A CA 1
ATOM 690 C C . GLY A 1 88 ? -2.216 -3.549 -4.754 1.00 93.06 88 GLY A C 1
ATOM 691 O O . GLY A 1 88 ? -3.065 -3.258 -3.909 1.00 93.06 88 GLY A O 1
ATOM 692 N N . ILE A 1 89 ? -2.430 -4.516 -5.655 1.00 94.81 89 ILE A N 1
ATOM 693 C CA . ILE A 1 89 ? -3.667 -5.319 -5.705 1.00 94.81 89 ILE A CA 1
ATOM 694 C C . ILE A 1 89 ? -3.858 -6.096 -4.400 1.00 94.81 89 ILE A C 1
ATOM 696 O O . ILE A 1 89 ? -4.962 -6.133 -3.849 1.00 94.81 89 ILE A O 1
ATOM 700 N N . THR A 1 90 ? -2.784 -6.690 -3.878 1.00 94.75 90 THR A N 1
ATOM 701 C CA . THR A 1 90 ? -2.814 -7.445 -2.622 1.00 94.75 90 THR A CA 1
ATOM 702 C C . THR A 1 90 ? -3.216 -6.545 -1.453 1.00 94.75 90 THR A C 1
ATOM 704 O O . THR A 1 90 ? -4.093 -6.920 -0.675 1.00 94.75 90 THR A O 1
ATOM 707 N N . LEU A 1 91 ? -2.672 -5.328 -1.351 1.00 92.88 91 LEU A N 1
ATOM 708 C CA . LEU A 1 91 ? -3.063 -4.353 -0.324 1.00 92.88 91 LEU A CA 1
ATOM 709 C C . LEU A 1 91 ? -4.550 -3.979 -0.408 1.00 92.88 91 LEU A C 1
ATOM 711 O O . LEU A 1 91 ? -5.242 -3.975 0.612 1.00 92.88 91 LEU A O 1
ATOM 715 N N . LEU A 1 92 ? -5.076 -3.744 -1.614 1.00 93.94 92 LEU A N 1
ATOM 716 C CA . LEU A 1 92 ? -6.503 -3.460 -1.812 1.00 93.94 92 LEU A CA 1
ATOM 717 C C . LEU A 1 92 ? -7.395 -4.660 -1.461 1.00 93.94 92 LEU A C 1
ATOM 719 O O . LEU A 1 92 ? -8.491 -4.491 -0.913 1.00 93.94 92 LEU A O 1
ATOM 723 N N . TYR A 1 93 ? -6.932 -5.879 -1.740 1.00 94.06 93 TYR A N 1
ATOM 724 C CA . TYR A 1 93 ? -7.611 -7.099 -1.315 1.00 94.06 93 TYR A CA 1
ATOM 725 C C . TYR A 1 93 ? -7.661 -7.207 0.216 1.00 94.06 93 TYR A C 1
ATOM 727 O O . TYR A 1 93 ? -8.731 -7.448 0.784 1.00 94.06 93 TYR A O 1
ATOM 735 N N . TRP A 1 94 ? -6.540 -6.959 0.899 1.00 92.25 94 TRP A N 1
ATOM 736 C CA . TRP A 1 94 ? -6.481 -6.948 2.362 1.00 92.25 94 TRP A CA 1
ATOM 737 C C . TRP A 1 94 ? -7.357 -5.857 2.970 1.00 92.25 94 TRP A C 1
ATOM 739 O O . TRP A 1 94 ? -8.082 -6.147 3.920 1.00 92.25 94 TRP A O 1
ATOM 749 N N . TYR A 1 95 ? -7.391 -4.657 2.387 1.00 92.62 95 TYR A N 1
ATOM 750 C CA . TYR A 1 95 ? -8.325 -3.604 2.790 1.00 92.62 95 TYR A CA 1
ATOM 751 C C . TYR A 1 95 ? -9.777 -4.105 2.781 1.00 92.62 95 TYR A C 1
ATOM 753 O O . TYR A 1 95 ? -10.482 -4.001 3.787 1.00 92.62 95 TYR A O 1
ATOM 761 N N . ARG A 1 96 ? -10.222 -4.719 1.675 1.00 91.50 96 ARG A N 1
ATOM 762 C CA . ARG A 1 96 ? -11.582 -5.277 1.567 1.00 91.50 96 ARG A CA 1
ATOM 763 C C . ARG A 1 96 ? -11.828 -6.381 2.594 1.00 91.50 96 ARG A C 1
ATOM 765 O O . ARG A 1 96 ? -12.889 -6.412 3.220 1.00 91.50 96 ARG A O 1
ATOM 772 N N . LYS A 1 97 ? -10.851 -7.268 2.790 1.00 92.00 97 LYS A N 1
ATOM 773 C CA . LYS A 1 97 ? -10.935 -8.375 3.749 1.00 92.00 97 LYS A CA 1
ATOM 774 C C . LYS A 1 97 ? -11.050 -7.873 5.191 1.00 92.00 97 LYS A C 1
ATOM 776 O O . LYS A 1 97 ? -11.916 -8.349 5.922 1.00 92.00 97 LYS A O 1
ATOM 781 N N . LEU A 1 98 ? -10.225 -6.905 5.591 1.00 90.00 98 LEU A N 1
ATOM 782 C CA . LEU A 1 98 ? -10.241 -6.321 6.935 1.00 90.00 98 LEU A CA 1
ATOM 783 C C . LEU A 1 98 ? -11.528 -5.531 7.179 1.00 90.00 98 LEU A C 1
ATOM 785 O O . LEU A 1 98 ? -12.181 -5.737 8.199 1.00 90.00 98 LEU A O 1
ATOM 789 N N . LYS A 1 99 ? -11.963 -4.726 6.205 1.00 88.81 99 LYS A N 1
ATOM 790 C CA . LYS A 1 99 ? -13.235 -3.996 6.280 1.00 88.81 99 LYS A CA 1
ATOM 791 C C . LYS A 1 99 ? -14.431 -4.935 6.456 1.00 88.81 99 LYS A C 1
ATOM 793 O O . LYS A 1 99 ? -15.328 -4.638 7.236 1.00 88.81 99 LYS A O 1
ATOM 798 N N . LYS A 1 100 ? -14.435 -6.086 5.771 1.00 89.81 100 LYS A N 1
ATOM 799 C CA . LYS A 1 100 ? -15.473 -7.115 5.940 1.00 89.81 100 LYS A CA 1
ATOM 800 C C . LYS A 1 100 ? -15.389 -7.798 7.307 1.00 89.81 100 LYS A C 1
ATOM 802 O O . LYS A 1 100 ? -16.418 -8.014 7.933 1.00 89.81 100 LYS A O 1
ATOM 807 N N . ARG A 1 101 ? -14.185 -8.141 7.778 1.00 88.12 101 ARG A N 1
ATOM 808 C CA . ARG A 1 101 ? -13.987 -8.815 9.074 1.00 88.12 101 ARG A CA 1
ATOM 809 C C . ARG A 1 101 ? -14.438 -7.947 10.249 1.00 88.12 101 ARG A C 1
ATOM 811 O O . 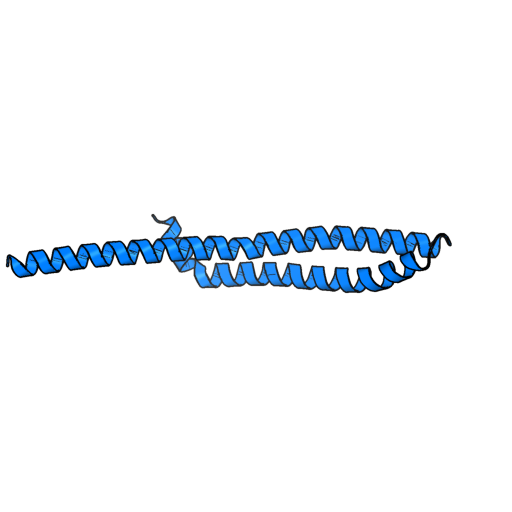ARG A 1 101 ? -15.016 -8.468 11.196 1.00 88.12 101 ARG A O 1
ATOM 818 N N . TYR A 1 102 ? -14.186 -6.645 10.171 1.00 87.19 102 TYR A N 1
ATOM 819 C CA . TYR A 1 102 ? -14.461 -5.701 11.251 1.00 87.19 102 TYR A CA 1
ATOM 820 C C . TYR A 1 102 ? -15.711 -4.844 11.016 1.00 87.19 102 TYR A C 1
ATOM 822 O O . TYR A 1 102 ? -15.913 -3.863 11.723 1.00 87.19 102 TYR A O 1
ATOM 830 N N . SER A 1 103 ? -16.586 -5.218 10.075 1.00 83.94 103 SER A N 1
ATOM 831 C CA . SER A 1 103 ? -17.768 -4.418 9.721 1.00 83.94 103 SER A CA 1
ATOM 832 C C . SER A 1 103 ? -18.692 -4.154 10.911 1.00 83.94 103 SER A C 1
ATOM 834 O O . SER A 1 103 ? -19.164 -3.036 11.067 1.00 83.94 103 SER A O 1
ATOM 836 N N . LYS A 1 104 ? -18.887 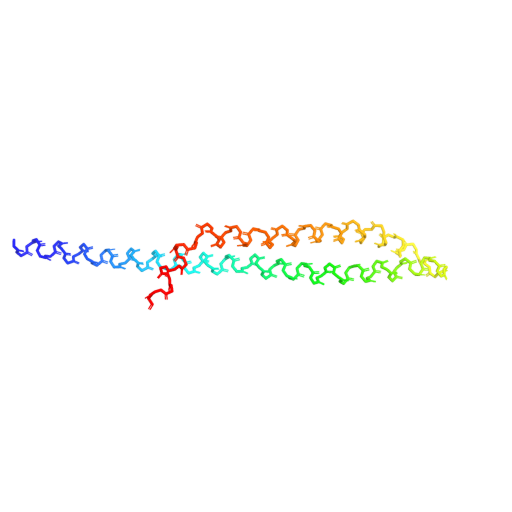-5.148 11.789 1.00 82.38 104 LYS A N 1
ATOM 837 C CA . LYS A 1 104 ? -19.702 -5.010 13.009 1.00 82.38 104 LYS A CA 1
ATOM 838 C C . LYS A 1 104 ? -19.145 -3.952 13.966 1.00 82.38 104 LYS A C 1
ATOM 840 O O . LYS A 1 104 ? -19.905 -3.175 14.522 1.00 82.38 104 LYS A O 1
ATOM 845 N N . TRP A 1 105 ? -17.826 -3.905 14.129 1.00 80.31 105 TRP A N 1
ATOM 846 C CA . TRP A 1 105 ? -17.158 -2.930 14.995 1.00 80.31 105 TRP A CA 1
ATOM 847 C C . TRP A 1 105 ? -17.200 -1.524 14.390 1.00 80.31 105 TRP A C 1
ATOM 849 O O . TRP A 1 105 ? -17.469 -0.558 15.092 1.00 80.31 105 TRP A O 1
ATOM 859 N N . ILE A 1 106 ? -17.042 -1.424 13.068 1.00 78.00 106 ILE A N 1
ATOM 860 C CA . ILE A 1 106 ? -17.191 -0.165 12.323 1.00 78.00 106 ILE A CA 1
ATOM 861 C C . ILE A 1 106 ? -18.640 0.357 12.392 1.00 78.00 106 ILE A C 1
ATOM 863 O O . ILE A 1 106 ? -18.863 1.562 12.390 1.00 78.00 106 ILE A O 1
ATOM 867 N N . GLU A 1 107 ? -19.644 -0.523 12.436 1.00 82.06 107 GLU A N 1
ATOM 868 C CA . GLU A 1 107 ? -21.043 -0.118 12.633 1.00 82.06 107 GLU A CA 1
ATOM 869 C C . GLU A 1 107 ? -21.308 0.419 14.041 1.00 82.06 107 GLU A C 1
ATOM 871 O O . GLU A 1 107 ? -22.085 1.359 14.172 1.00 82.06 107 GLU A O 1
ATOM 876 N N . ILE A 1 108 ? -20.663 -0.144 15.069 1.00 78.69 108 ILE A N 1
ATOM 877 C CA . ILE A 1 108 ? -20.747 0.366 16.446 1.00 78.69 108 ILE A CA 1
ATOM 878 C C . ILE A 1 108 ? -20.146 1.777 16.524 1.00 78.69 108 ILE A C 1
ATOM 880 O O . ILE A 1 108 ? -20.777 2.658 17.087 1.00 78.69 108 ILE A O 1
ATOM 884 N N . GLU A 1 109 ? -19.000 2.023 15.876 1.00 76.25 109 GLU A N 1
ATOM 885 C CA . GLU A 1 109 ? -18.392 3.365 15.785 1.00 76.25 109 GLU A CA 1
ATOM 886 C C . GLU A 1 109 ? -19.309 4.400 15.101 1.00 76.25 109 GLU A C 1
ATOM 888 O O . GLU A 1 109 ? -19.232 5.580 15.412 1.00 76.25 109 GLU A O 1
ATOM 893 N N . LYS A 1 110 ? -20.163 3.978 14.156 1.00 73.56 110 LYS A N 1
ATOM 894 C CA . LYS A 1 110 ? -21.026 4.873 13.358 1.00 73.56 110 LYS A CA 1
ATOM 895 C C . LYS A 1 110 ? -22.403 5.164 13.953 1.00 73.56 110 LYS A C 1
ATOM 897 O O . LYS A 1 110 ? -23.101 6.024 13.419 1.00 73.56 110 LYS A O 1
ATOM 902 N N . LYS A 1 111 ? -22.860 4.350 14.907 1.00 71.75 111 LYS A N 1
ATOM 903 C CA . LYS A 1 111 ? -24.197 4.478 15.513 1.00 71.75 111 LYS A CA 1
ATOM 904 C C . LYS A 1 111 ? -24.218 5.422 16.716 1.00 71.75 111 LYS A C 1
ATOM 906 O O . LYS A 1 111 ? -25.313 5.804 17.119 1.00 71.75 111 LYS A O 1
ATOM 911 N N . ASP A 1 112 ? -23.047 5.773 17.232 1.00 54.44 112 ASP A N 1
ATOM 91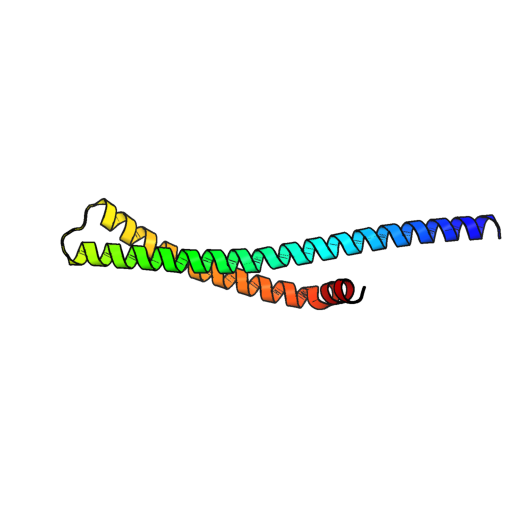2 C CA . ASP A 1 112 ? -22.835 6.864 18.186 1.00 54.44 112 ASP A CA 1
ATOM 913 C C . ASP A 1 112 ? -22.493 8.170 17.451 1.00 54.44 112 ASP A C 1
ATOM 915 O O . ASP A 1 112 ? -22.820 9.247 17.996 1.00 54.44 112 ASP A O 1
#

Sequence (112 aa):
MADEDEELAQLKVLYDELWHDAKSMIKDMNRSIFIYFFAGLITLAFSTIIIGTAVSDLNKIISNGASSLTYFYAIVEVPGAVFMIIFGITLLYWYRKLKKRYSKWIEIEKKD

Radius of gyration: 25.9 Å; chains: 1; bounding box: 52×16×83 Å